Protein AF-A0A7C7VQR9-F1 (afdb_monomer_lite)

Structure (mmCIF, N/CA/C/O backbone):
data_AF-A0A7C7VQR9-F1
#
_entry.id   AF-A0A7C7VQR9-F1
#
loop_
_atom_site.group_PDB
_atom_site.id
_atom_site.type_symbol
_atom_site.label_atom_id
_atom_site.label_alt_id
_atom_site.label_comp_id
_atom_site.label_asym_id
_atom_site.label_entity_id
_atom_site.label_seq_id
_atom_site.pdbx_PDB_ins_code
_atom_site.Cartn_x
_atom_site.Cartn_y
_atom_site.Cartn_z
_atom_site.occupancy
_atom_site.B_iso_or_equiv
_atom_site.auth_seq_id
_atom_site.auth_comp_id
_atom_site.auth_asym_id
_atom_site.auth_atom_id
_atom_site.pdbx_PDB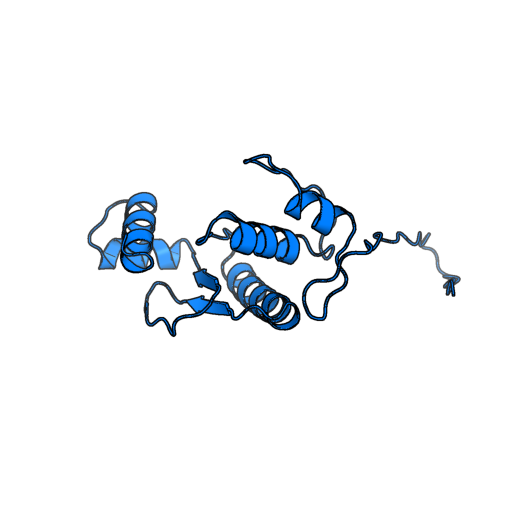_model_num
ATOM 1 N N . MET A 1 1 ? 20.798 0.621 -25.442 1.00 35.03 1 MET A N 1
ATOM 2 C CA . MET A 1 1 ? 21.293 1.919 -25.950 1.00 35.03 1 MET A CA 1
ATOM 3 C C . MET A 1 1 ? 21.611 2.786 -24.734 1.00 35.03 1 MET A C 1
ATOM 5 O O . MET A 1 1 ? 20.696 3.050 -23.969 1.00 35.03 1 MET A O 1
ATOM 9 N N . LYS A 1 2 ? 22.885 3.105 -24.464 1.00 31.22 2 LYS A N 1
ATOM 10 C CA . LYS A 1 2 ? 23.277 3.997 -23.356 1.00 31.22 2 LYS A CA 1
ATOM 11 C C . LYS A 1 2 ? 23.318 5.426 -23.895 1.00 31.22 2 LYS A C 1
ATOM 13 O O . LYS A 1 2 ? 24.168 5.722 -24.729 1.00 31.22 2 LYS A O 1
ATOM 18 N N . PHE A 1 3 ? 22.403 6.282 -23.454 1.00 38.72 3 PHE A N 1
ATOM 19 C CA . PHE A 1 3 ? 22.453 7.711 -23.756 1.00 38.72 3 PHE A CA 1
ATOM 20 C C . PHE A 1 3 ? 23.307 8.395 -22.688 1.00 38.72 3 PHE A C 1
ATOM 22 O O . PHE A 1 3 ? 22.815 8.768 -21.631 1.00 38.72 3 PHE A O 1
ATOM 29 N N . GLY A 1 4 ? 24.610 8.511 -22.945 1.00 38.16 4 GLY A N 1
ATOM 30 C CA . GLY A 1 4 ? 25.504 9.277 -22.082 1.00 38.16 4 GLY A CA 1
ATOM 31 C C . GLY A 1 4 ? 25.250 10.770 -22.263 1.00 38.16 4 GLY A C 1
ATOM 32 O O . GLY A 1 4 ? 25.670 11.349 -23.263 1.00 38.16 4 GLY A O 1
ATOM 33 N N . ILE A 1 5 ? 24.574 11.400 -21.304 1.00 51.94 5 ILE A N 1
ATOM 34 C CA . ILE A 1 5 ? 24.469 12.859 -21.237 1.00 51.94 5 ILE A CA 1
ATOM 35 C C . ILE A 1 5 ? 25.824 13.383 -20.743 1.00 51.94 5 ILE A C 1
ATOM 37 O O . ILE A 1 5 ? 26.159 13.248 -19.568 1.00 51.94 5 ILE A O 1
ATOM 41 N N . LYS A 1 6 ? 26.634 13.967 -21.636 1.00 50.66 6 LYS A N 1
ATOM 42 C CA . LYS A 1 6 ? 27.810 14.748 -21.226 1.00 50.66 6 LYS A CA 1
ATOM 43 C C . LYS A 1 6 ? 27.320 16.060 -20.616 1.00 50.66 6 LYS A C 1
ATOM 45 O O . LYS A 1 6 ? 26.955 16.981 -21.339 1.00 50.66 6 LYS A O 1
ATOM 50 N N . ALA A 1 7 ? 27.301 16.139 -19.290 1.00 56.38 7 ALA A N 1
ATOM 51 C CA . ALA A 1 7 ? 27.029 17.382 -18.583 1.00 56.38 7 ALA A CA 1
ATOM 52 C C . ALA A 1 7 ? 28.269 18.289 -18.639 1.00 56.38 7 ALA A C 1
ATOM 54 O O . ALA A 1 7 ? 29.293 17.987 -18.035 1.00 56.38 7 ALA A O 1
ATOM 55 N N . SER A 1 8 ? 28.191 19.389 -19.387 1.00 56.69 8 SER A N 1
ATOM 56 C CA . SER A 1 8 ? 29.243 20.408 -19.511 1.00 56.69 8 SER A CA 1
ATOM 57 C C . SER A 1 8 ? 29.041 21.561 -18.513 1.00 56.69 8 SER A C 1
ATOM 59 O O . SER A 1 8 ? 28.998 22.725 -18.904 1.00 56.69 8 SER A O 1
ATOM 61 N N . GLY A 1 9 ? 28.858 21.241 -17.228 1.00 65.25 9 GLY A N 1
ATOM 62 C CA . GLY A 1 9 ? 28.678 22.212 -16.138 1.00 65.25 9 GLY A CA 1
ATOM 63 C C . GLY A 1 9 ? 29.507 21.846 -14.897 1.00 65.25 9 GLY A C 1
ATOM 64 O O . GLY A 1 9 ? 30.104 20.773 -14.876 1.00 65.25 9 GLY A O 1
ATOM 65 N N . PRO A 1 10 ? 29.542 22.684 -13.841 1.00 75.50 10 PRO A N 1
ATOM 66 C CA . PRO A 1 10 ? 30.409 22.501 -12.663 1.00 75.50 10 PRO A CA 1
ATOM 67 C C . PRO A 1 10 ? 30.028 21.311 -11.759 1.00 75.50 10 PRO A C 1
ATOM 69 O O . PRO A 1 10 ? 30.583 21.153 -10.674 1.00 75.50 10 PRO A O 1
ATOM 72 N N . PHE A 1 11 ? 29.076 20.475 -12.176 1.00 70.56 11 PHE A N 1
ATOM 73 C CA . PHE A 1 11 ? 28.554 19.365 -11.389 1.00 70.56 11 PHE A CA 1
ATOM 74 C C . PHE A 1 11 ? 28.991 18.026 -11.980 1.00 70.56 11 PHE A C 1
ATOM 76 O O . PHE A 1 11 ? 28.755 17.742 -13.155 1.00 70.56 11 PHE A O 1
ATOM 83 N N . ASN A 1 12 ? 29.554 17.161 -11.135 1.00 75.44 12 ASN A N 1
ATOM 84 C CA . ASN A 1 12 ? 29.788 15.762 -11.477 1.00 75.44 12 ASN A CA 1
ATOM 85 C C . ASN A 1 12 ? 28.456 15.003 -11.445 1.00 75.44 12 ASN A C 1
ATOM 87 O O . ASN A 1 12 ? 27.965 14.639 -10.376 1.00 75.44 12 ASN A O 1
ATOM 91 N N . ILE A 1 13 ? 27.869 14.757 -12.617 1.00 76.69 13 ILE A N 1
ATOM 92 C CA . ILE A 1 13 ? 26.675 13.916 -12.743 1.00 76.69 13 ILE A CA 1
ATOM 93 C C . ILE A 1 13 ? 27.115 12.457 -12.875 1.00 76.69 13 ILE A C 1
ATOM 95 O O . ILE A 1 13 ? 27.720 12.069 -13.874 1.00 76.69 13 ILE A O 1
ATOM 99 N N . ARG A 1 14 ? 26.792 11.635 -11.871 1.00 80.06 14 ARG A N 1
ATOM 100 C CA . ARG A 1 14 ? 26.936 10.177 -11.941 1.00 80.06 14 ARG A CA 1
ATOM 101 C C . ARG A 1 14 ? 25.574 9.553 -12.207 1.00 80.06 14 ARG A C 1
ATOM 103 O O . ARG A 1 14 ? 24.673 9.657 -11.380 1.00 80.06 14 ARG A O 1
ATOM 110 N N . GLU A 1 15 ? 25.442 8.873 -13.338 1.00 80.25 15 GLU A N 1
ATOM 111 C CA . GLU A 1 15 ? 24.263 8.057 -13.614 1.00 80.25 15 GLU A CA 1
ATOM 112 C C . GLU A 1 15 ? 24.255 6.829 -12.690 1.00 80.25 15 GLU A C 1
ATOM 114 O O . GLU A 1 15 ? 25.252 6.111 -12.570 1.00 80.25 15 GLU A O 1
ATOM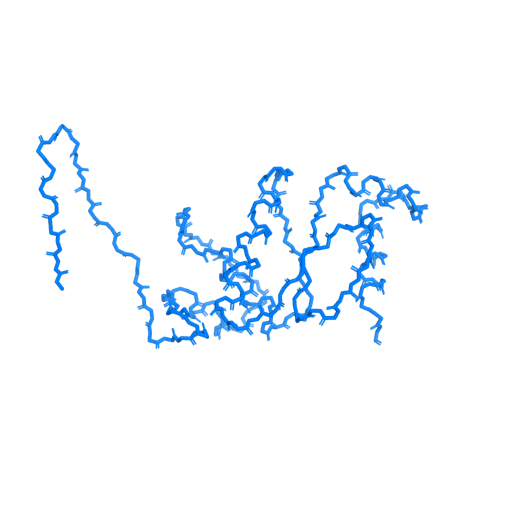 119 N N . VAL A 1 16 ?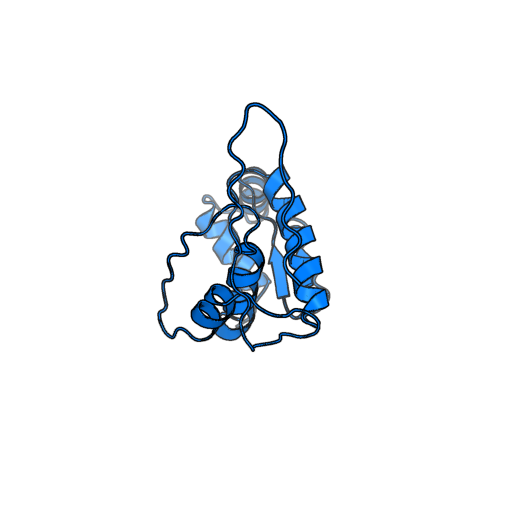 23.122 6.594 -12.029 1.00 79.38 16 VAL A N 1
ATOM 120 C CA . VAL A 1 16 ? 22.867 5.387 -11.239 1.00 79.38 16 VAL A CA 1
ATOM 121 C C . VAL A 1 16 ? 21.598 4.746 -11.779 1.00 79.38 16 VAL A C 1
ATOM 123 O O . VAL A 1 16 ? 20.534 5.360 -11.776 1.00 79.38 16 VAL A O 1
ATOM 126 N N . THR A 1 17 ? 21.709 3.507 -12.252 1.00 81.44 17 THR A N 1
ATOM 127 C CA . THR A 1 17 ? 20.574 2.743 -12.779 1.00 81.44 17 THR A CA 1
ATOM 128 C C . THR A 1 17 ? 20.032 1.810 -11.701 1.00 81.44 17 THR A C 1
ATOM 130 O O . THR A 1 17 ? 20.791 1.046 -11.106 1.00 81.44 17 THR A O 1
ATOM 133 N N . ILE A 1 18 ? 18.717 1.828 -11.475 1.00 84.25 18 ILE A N 1
ATOM 134 C CA . ILE A 1 18 ? 18.047 0.836 -10.624 1.00 84.25 18 ILE A CA 1
ATOM 135 C C . ILE A 1 18 ? 17.684 -0.372 -11.506 1.00 84.25 18 ILE A C 1
ATOM 137 O O . ILE A 1 18 ? 17.007 -0.188 -12.520 1.00 84.25 18 ILE A O 1
ATOM 141 N N . PRO A 1 19 ? 18.144 -1.595 -11.184 1.00 91.12 19 PRO A N 1
ATOM 142 C CA . PRO A 1 19 ? 17.978 -2.743 -12.068 1.00 91.12 19 PRO A CA 1
ATOM 143 C C . PRO A 1 19 ? 16.526 -3.234 -12.111 1.00 91.12 19 PRO A C 1
ATOM 145 O O . PRO A 1 19 ? 15.891 -3.435 -11.073 1.00 91.12 19 PRO A O 1
ATOM 148 N N . TYR A 1 20 ? 16.029 -3.499 -13.319 1.00 93.12 20 TYR A N 1
ATOM 149 C CA . TYR A 1 20 ? 14.786 -4.240 -13.536 1.00 93.12 20 TYR A CA 1
ATOM 150 C C . TYR A 1 20 ? 15.012 -5.751 -13.409 1.00 93.12 20 TYR A C 1
ATOM 152 O O . TYR A 1 20 ? 16.085 -6.259 -13.733 1.00 93.12 20 TYR A O 1
ATOM 160 N N . SER A 1 21 ? 13.981 -6.465 -12.969 1.00 94.62 21 SER A N 1
ATOM 161 C CA . SER A 1 21 ? 13.915 -7.929 -12.973 1.00 94.62 21 SER A CA 1
ATOM 162 C C . SER A 1 21 ? 13.411 -8.465 -14.319 1.00 94.62 21 SER A C 1
ATOM 164 O O . SER A 1 21 ? 13.162 -7.712 -15.260 1.00 94.62 21 SER A O 1
ATOM 166 N N . ASP A 1 22 ? 13.253 -9.774 -14.430 1.00 94.19 22 ASP A N 1
ATOM 167 C CA . ASP A 1 22 ? 12.526 -10.476 -15.493 1.00 94.19 22 ASP A CA 1
ATOM 168 C C . ASP A 1 22 ? 11.012 -10.604 -15.217 1.00 94.19 22 ASP A C 1
ATOM 170 O O . ASP A 1 22 ? 10.257 -10.991 -16.107 1.00 94.19 22 ASP A O 1
ATOM 174 N N . LYS A 1 23 ? 10.553 -10.246 -14.011 1.00 94.56 23 LYS A N 1
ATOM 175 C CA . LYS A 1 23 ? 9.172 -10.430 -13.556 1.00 94.56 23 LYS A CA 1
ATOM 176 C C . LYS A 1 23 ? 8.273 -9.267 -13.974 1.00 94.56 23 LYS A C 1
ATOM 178 O O . L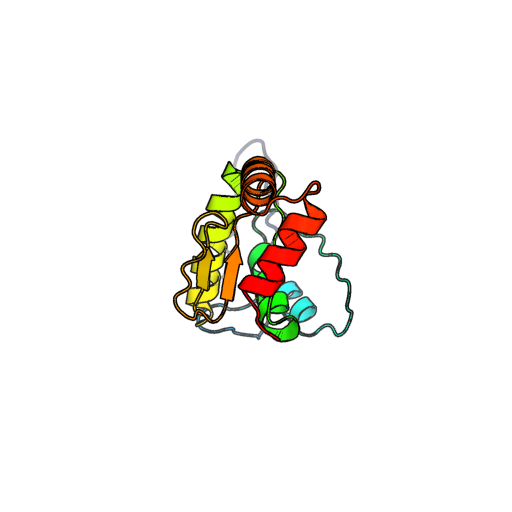YS A 1 23 ? 8.632 -8.092 -13.846 1.00 94.56 23 LYS A O 1
ATOM 183 N N . TRP A 1 24 ? 7.073 -9.617 -14.423 1.00 94.38 24 TRP A N 1
ATOM 184 C CA . TRP A 1 24 ? 6.008 -8.685 -14.780 1.00 94.38 24 TRP A CA 1
ATOM 185 C C . TRP A 1 24 ? 4.815 -8.857 -13.847 1.00 94.38 24 TRP A C 1
ATOM 187 O O . TRP A 1 24 ? 4.504 -9.969 -13.420 1.00 94.38 24 TRP A O 1
ATOM 197 N N . ARG A 1 25 ? 4.140 -7.750 -13.546 1.00 89.69 25 ARG A N 1
ATOM 198 C CA . ARG A 1 25 ? 2.856 -7.727 -12.845 1.00 89.69 25 ARG A CA 1
ATOM 199 C C . ARG A 1 25 ? 1.918 -6.809 -13.619 1.00 89.69 25 ARG A C 1
ATOM 201 O O . ARG A 1 25 ? 2.145 -5.601 -13.675 1.00 89.69 25 ARG A O 1
ATOM 208 N N . GLY A 1 26 ? 0.911 -7.391 -14.268 1.00 89.25 26 GLY A N 1
ATOM 209 C CA . GLY A 1 26 ? 0.095 -6.672 -15.246 1.00 89.25 26 GLY A CA 1
ATOM 210 C C . GLY A 1 26 ? 0.975 -5.985 -16.296 1.00 89.25 26 GLY A C 1
ATOM 211 O O . GLY A 1 26 ? 1.827 -6.619 -16.915 1.00 89.25 26 GLY A O 1
ATOM 212 N N . GLY A 1 27 ? 0.807 -4.672 -16.454 1.00 89.94 27 GLY A N 1
ATOM 213 C CA . GLY A 1 27 ? 1.582 -3.843 -17.379 1.00 89.94 27 GLY A CA 1
ATOM 214 C C . GLY A 1 27 ? 2.916 -3.311 -16.840 1.00 89.94 27 GLY A C 1
ATOM 215 O O . GLY A 1 27 ? 3.567 -2.533 -17.537 1.00 89.94 27 GLY A O 1
ATOM 216 N N . ILE A 1 28 ? 3.337 -3.670 -15.620 1.00 91.44 28 ILE A N 1
ATOM 217 C CA . ILE A 1 28 ? 4.576 -3.164 -15.007 1.00 91.44 28 ILE A CA 1
ATOM 218 C C . ILE A 1 28 ? 5.652 -4.250 -14.974 1.00 91.44 28 ILE A C 1
ATOM 220 O O . ILE A 1 28 ? 5.451 -5.338 -14.433 1.00 91.44 28 ILE A O 1
ATOM 224 N N . ARG A 1 29 ? 6.846 -3.913 -15.474 1.00 94.50 29 ARG A N 1
ATOM 225 C CA . ARG A 1 29 ? 8.066 -4.687 -15.229 1.00 94.50 29 ARG A CA 1
ATOM 226 C C . ARG A 1 29 ? 8.641 -4.317 -13.866 1.00 94.50 29 ARG A C 1
ATOM 228 O O . ARG A 1 29 ? 8.973 -3.155 -13.634 1.00 94.50 29 ARG A O 1
ATOM 235 N N . LEU A 1 30 ? 8.779 -5.295 -12.978 1.00 94.25 30 LEU A N 1
ATOM 236 C CA . LEU A 1 30 ? 9.216 -5.050 -11.606 1.00 94.25 30 LEU A CA 1
ATOM 237 C C . LEU A 1 30 ? 10.715 -4.762 -11.532 1.00 94.25 30 LEU A C 1
ATOM 239 O O . LEU A 1 30 ? 11.515 -5.337 -12.277 1.00 94.25 30 LEU A O 1
ATOM 243 N N . LEU A 1 31 ? 11.109 -3.921 -10.579 1.00 95.19 31 LEU A N 1
ATOM 244 C CA . LEU A 1 31 ? 12.504 -3.753 -10.180 1.00 95.19 31 LEU A CA 1
ATOM 245 C C . LEU A 1 31 ? 13.007 -5.012 -9.472 1.00 95.19 31 LEU A C 1
ATOM 247 O O . LEU A 1 31 ? 12.227 -5.757 -8.880 1.00 95.19 31 LEU A O 1
ATOM 251 N N . LYS A 1 32 ? 14.321 -5.249 -9.513 1.00 94.44 32 LYS A N 1
ATOM 252 C CA . LYS A 1 32 ? 14.929 -6.451 -8.927 1.00 94.44 32 LYS A CA 1
ATOM 253 C C . LYS A 1 32 ? 14.553 -6.623 -7.451 1.00 94.44 32 LYS A C 1
ATOM 255 O O . LYS A 1 32 ? 14.039 -7.668 -7.079 1.00 94.44 32 LYS A O 1
ATOM 260 N N . TYR A 1 33 ? 14.680 -5.559 -6.661 1.00 93.69 33 TYR A N 1
ATOM 261 C CA . TYR A 1 33 ? 14.334 -5.599 -5.240 1.00 93.69 33 TYR A CA 1
ATOM 262 C C . TYR A 1 33 ? 12.820 -5.786 -5.000 1.00 93.69 33 TYR A C 1
ATOM 264 O O . TYR A 1 33 ? 12.426 -6.375 -4.005 1.00 93.69 33 TYR A O 1
ATOM 272 N N . GLN A 1 34 ? 11.950 -5.311 -5.903 1.00 94.69 34 GLN A N 1
ATOM 273 C CA . GLN A 1 34 ? 10.502 -5.528 -5.778 1.00 94.69 34 GLN A CA 1
ATOM 274 C C . GLN A 1 34 ? 10.162 -7.008 -5.960 1.00 94.69 34 GLN A C 1
ATOM 276 O O . GLN A 1 34 ? 9.355 -7.537 -5.204 1.00 94.69 34 GLN A O 1
ATOM 281 N N . LYS A 1 35 ? 10.799 -7.679 -6.932 1.00 94.62 35 LYS A N 1
ATOM 282 C CA . LYS A 1 35 ? 10.688 -9.133 -7.110 1.00 94.62 35 LYS A CA 1
ATOM 283 C C . LYS A 1 35 ? 11.135 -9.872 -5.847 1.00 94.62 35 LYS A C 1
ATOM 285 O O . LYS A 1 35 ? 10.377 -10.701 -5.360 1.00 94.62 35 LYS A O 1
ATOM 290 N N . GLU A 1 36 ? 12.314 -9.529 -5.325 1.00 93.44 36 GLU A N 1
ATOM 291 C CA . GLU A 1 36 ? 12.894 -10.154 -4.127 1.00 93.44 36 GLU A CA 1
ATOM 292 C C . GLU A 1 36 ? 11.953 -10.038 -2.919 1.00 93.44 36 GLU A C 1
ATOM 294 O O . GLU A 1 36 ? 11.608 -11.045 -2.318 1.00 93.44 36 GLU A O 1
ATOM 299 N N . ILE A 1 37 ? 11.439 -8.839 -2.625 1.00 92.38 37 ILE A N 1
ATOM 300 C CA . ILE A 1 37 ? 10.525 -8.625 -1.490 1.00 92.38 37 ILE A CA 1
ATOM 301 C C . ILE A 1 37 ? 9.230 -9.436 -1.645 1.00 92.38 37 ILE A C 1
ATOM 303 O O . ILE A 1 37 ? 8.743 -9.976 -0.660 1.00 92.38 37 ILE A O 1
ATOM 307 N N . ILE A 1 38 ? 8.660 -9.530 -2.851 1.00 91.19 38 ILE A N 1
ATOM 308 C CA . ILE A 1 38 ? 7.414 -10.285 -3.088 1.00 91.19 38 ILE A CA 1
ATOM 309 C C . ILE A 1 38 ? 7.630 -11.799 -2.943 1.00 91.19 38 ILE A C 1
ATOM 311 O O . ILE A 1 38 ? 6.697 -12.508 -2.571 1.00 91.19 38 ILE A O 1
ATOM 315 N N . GLU A 1 39 ? 8.836 -12.294 -3.220 1.00 91.38 39 GLU A N 1
ATOM 316 C CA . GLU A 1 39 ? 9.200 -13.716 -3.123 1.00 91.38 39 GLU A CA 1
ATOM 317 C C . GLU A 1 39 ? 9.719 -14.115 -1.730 1.00 91.38 39 GLU A C 1
ATOM 319 O O . GLU A 1 39 ? 9.816 -15.300 -1.443 1.00 91.38 39 GLU A O 1
ATOM 324 N N . GLU A 1 40 ? 10.011 -13.147 -0.861 1.00 91.19 40 GLU A N 1
ATOM 325 C CA . GLU A 1 40 ? 10.584 -13.380 0.469 1.00 91.19 40 GLU A CA 1
ATOM 326 C C . GLU A 1 40 ? 9.590 -14.013 1.458 1.00 91.19 40 GLU A C 1
ATOM 328 O O . GLU A 1 40 ? 8.472 -13.541 1.565 1.00 91.19 40 GLU A O 1
ATOM 333 N N . GLU A 1 41 ? 9.950 -15.002 2.266 1.00 87.25 41 GLU A N 1
ATOM 334 C CA . GLU A 1 41 ? 8.986 -15.636 3.191 1.00 87.25 41 GLU A CA 1
ATOM 335 C C . GLU A 1 41 ? 8.913 -14.946 4.562 1.00 87.25 41 GLU A C 1
ATOM 337 O O . GLU A 1 41 ? 7.963 -15.141 5.328 1.00 87.25 41 GLU A O 1
ATOM 342 N N . GLU A 1 42 ? 9.889 -14.087 4.859 1.00 88.25 42 GLU A N 1
ATOM 343 C CA . GLU A 1 42 ? 9.980 -13.385 6.133 1.00 88.25 42 GLU A CA 1
ATOM 344 C C . GLU A 1 42 ? 8.785 -12.459 6.403 1.00 88.25 42 GLU A C 1
ATOM 346 O O . GLU A 1 42 ? 8.276 -11.736 5.538 1.00 88.25 42 GLU A O 1
ATOM 351 N N . LYS A 1 43 ? 8.352 -12.445 7.669 1.00 82.56 43 LYS A N 1
ATOM 352 C CA . LYS A 1 43 ? 7.200 -11.646 8.130 1.00 82.56 43 LYS A CA 1
ATOM 353 C C . LYS A 1 43 ? 7.523 -10.161 8.280 1.00 82.56 43 LYS A C 1
ATOM 355 O O . LYS A 1 43 ? 6.610 -9.337 8.277 1.00 82.56 43 LYS A O 1
ATOM 360 N N . LEU A 1 44 ? 8.799 -9.825 8.463 1.00 86.00 44 LEU A N 1
ATOM 361 C CA . LEU A 1 44 ? 9.267 -8.461 8.676 1.00 86.00 44 LEU A CA 1
ATOM 362 C C . LEU A 1 44 ? 10.381 -8.141 7.686 1.00 86.00 44 LEU A C 1
ATOM 364 O O . LEU A 1 44 ? 11.458 -8.724 7.744 1.00 86.00 44 LEU A O 1
ATOM 368 N N . LEU A 1 45 ? 10.124 -7.167 6.816 1.00 88.31 45 LEU A N 1
ATOM 369 C CA . LEU A 1 45 ? 11.056 -6.748 5.776 1.00 88.31 45 LEU A CA 1
ATOM 370 C C . LEU A 1 45 ? 11.474 -5.299 5.996 1.00 88.31 45 LEU A C 1
ATOM 372 O O . LEU A 1 45 ? 10.631 -4.412 6.141 1.00 88.31 45 LEU A O 1
ATOM 376 N N . LEU A 1 46 ? 12.783 -5.049 5.969 1.00 90.06 46 LEU A N 1
ATOM 377 C CA . LEU A 1 46 ? 13.345 -3.703 5.972 1.00 90.06 46 LEU A CA 1
ATOM 378 C C . LEU A 1 46 ? 13.853 -3.359 4.572 1.00 90.06 46 LEU A C 1
ATOM 380 O O . LEU A 1 46 ? 14.814 -3.946 4.085 1.00 90.06 46 LEU A O 1
ATOM 384 N N . VAL A 1 47 ? 13.235 -2.361 3.942 1.00 88.38 47 VAL A N 1
ATOM 385 C CA . VAL A 1 47 ? 13.597 -1.928 2.587 1.00 88.38 47 VAL A CA 1
ATOM 386 C C . VAL A 1 47 ? 14.326 -0.594 2.642 1.00 88.38 47 VAL A C 1
ATOM 388 O O . VAL A 1 47 ? 13.712 0.460 2.820 1.00 88.38 47 VAL A O 1
ATOM 391 N N . ASN A 1 48 ? 15.640 -0.627 2.429 1.00 89.81 48 ASN A N 1
ATOM 392 C CA . ASN A 1 48 ? 16.446 0.576 2.261 1.00 89.81 48 ASN A CA 1
ATOM 393 C C . ASN A 1 48 ? 16.654 0.874 0.770 1.00 89.81 48 ASN A C 1
ATOM 395 O O . ASN A 1 48 ? 17.466 0.235 0.105 1.00 89.81 48 ASN A O 1
ATOM 399 N N . ALA A 1 49 ? 15.911 1.844 0.238 1.00 86.81 49 ALA A N 1
ATOM 400 C CA . ALA A 1 49 ? 16.054 2.283 -1.148 1.00 86.81 49 ALA A CA 1
ATOM 401 C C . ALA A 1 49 ? 15.808 3.798 -1.291 1.00 86.81 49 ALA A C 1
ATOM 403 O O . ALA A 1 49 ? 15.036 4.364 -0.505 1.00 86.81 49 ALA A O 1
ATOM 404 N N . PRO A 1 50 ? 16.375 4.470 -2.315 1.00 83.44 50 PRO A N 1
ATOM 405 C CA . PRO A 1 50 ? 16.175 5.903 -2.556 1.00 83.44 50 PRO A CA 1
ATOM 406 C C . PRO A 1 50 ? 14.698 6.297 -2.704 1.00 83.44 50 PRO A C 1
ATOM 408 O O . PRO A 1 50 ? 13.838 5.465 -3.016 1.00 83.44 50 PRO A O 1
ATOM 411 N N . THR A 1 51 ? 14.359 7.567 -2.490 1.00 84.44 51 THR A N 1
ATOM 412 C CA . THR A 1 51 ? 13.035 8.099 -2.860 1.00 84.44 51 THR A CA 1
ATOM 413 C C . THR A 1 51 ? 12.783 7.913 -4.363 1.00 84.44 51 THR A C 1
ATOM 415 O O . THR A 1 51 ? 13.717 7.819 -5.153 1.00 84.44 51 THR A O 1
ATOM 418 N N . GLY A 1 52 ? 11.520 7.740 -4.763 1.00 82.81 52 GLY A N 1
ATOM 419 C CA . GLY A 1 52 ? 11.161 7.493 -6.169 1.00 82.81 52 GLY A CA 1
ATOM 420 C C . GLY A 1 52 ? 11.530 6.108 -6.724 1.00 82.81 52 GLY A C 1
ATOM 421 O O . GLY A 1 52 ? 11.159 5.792 -7.846 1.00 82.81 52 GLY A O 1
ATOM 422 N N . SER A 1 53 ? 12.184 5.240 -5.945 1.00 87.12 53 SER A N 1
ATOM 423 C CA . SER A 1 53 ? 12.558 3.887 -6.393 1.00 87.12 53 SER A CA 1
ATOM 424 C C . SER A 1 53 ? 11.399 2.889 -6.474 1.00 87.12 53 SER A C 1
ATOM 426 O O . SER A 1 53 ? 11.641 1.742 -6.820 1.00 87.12 53 SER A O 1
ATOM 428 N N . GLY A 1 54 ? 10.161 3.269 -6.140 1.00 88.69 54 GLY A N 1
ATOM 429 C CA . GLY A 1 54 ? 8.998 2.370 -6.196 1.00 88.69 54 GLY A CA 1
ATOM 430 C C . GLY A 1 54 ? 8.724 1.549 -4.927 1.00 88.69 54 GLY A C 1
ATOM 431 O O . GLY A 1 54 ? 8.022 0.541 -5.007 1.00 88.69 54 GLY A O 1
ATOM 432 N N . LYS A 1 55 ? 9.248 1.966 -3.761 1.00 91.12 55 LYS A N 1
ATOM 433 C CA . LYS A 1 55 ? 9.016 1.276 -2.473 1.00 91.12 55 LYS A CA 1
ATOM 434 C C . LYS A 1 55 ? 7.530 1.115 -2.144 1.00 91.12 55 LYS A C 1
ATOM 436 O O . LYS A 1 55 ? 7.129 0.066 -1.663 1.00 91.12 55 LYS A O 1
ATOM 441 N N . THR A 1 56 ? 6.728 2.138 -2.445 1.00 88.44 56 THR A N 1
ATOM 442 C CA . THR A 1 56 ? 5.274 2.143 -2.230 1.00 88.44 56 THR A CA 1
ATOM 443 C C . THR A 1 56 ? 4.575 1.023 -3.005 1.00 88.44 56 THR A C 1
ATOM 445 O O . THR A 1 56 ? 3.720 0.338 -2.458 1.00 88.44 56 THR A O 1
ATOM 448 N N . LEU A 1 57 ? 4.961 0.796 -4.266 1.00 90.06 57 LEU A N 1
ATOM 449 C CA . LEU A 1 57 ? 4.428 -0.316 -5.053 1.00 90.06 57 LEU A CA 1
ATOM 450 C C . LEU A 1 57 ? 4.890 -1.663 -4.483 1.00 90.06 57 LEU A C 1
ATOM 452 O O . LEU A 1 57 ? 4.103 -2.598 -4.420 1.00 90.06 57 LEU A O 1
ATOM 456 N N . ALA A 1 58 ? 6.146 -1.754 -4.034 1.00 91.12 58 ALA A N 1
ATOM 457 C CA . ALA A 1 58 ? 6.674 -2.977 -3.435 1.00 91.12 58 ALA A CA 1
ATOM 458 C C . ALA A 1 58 ? 5.849 -3.400 -2.208 1.00 91.12 58 ALA A C 1
ATOM 460 O O . ALA A 1 58 ? 5.402 -4.540 -2.132 1.00 91.12 58 ALA A O 1
ATOM 461 N N . SER A 1 59 ? 5.591 -2.469 -1.283 1.00 88.31 59 SER A N 1
ATOM 462 C CA . SER A 1 59 ? 4.792 -2.747 -0.088 1.00 88.31 59 SER A CA 1
ATOM 463 C C . SER A 1 59 ? 3.329 -3.056 -0.417 1.00 88.31 59 SER A C 1
ATOM 465 O O . SER A 1 59 ? 2.751 -3.935 0.213 1.00 88.31 59 SER A O 1
ATOM 467 N N . ALA A 1 60 ? 2.744 -2.396 -1.422 1.00 87.50 60 ALA A N 1
ATOM 468 C CA . ALA A 1 60 ? 1.383 -2.681 -1.879 1.00 87.50 60 ALA A CA 1
ATOM 469 C C . ALA A 1 60 ? 1.230 -4.091 -2.472 1.00 87.50 60 ALA A C 1
ATOM 471 O O . ALA A 1 60 ? 0.240 -4.766 -2.200 1.00 87.50 60 ALA A O 1
ATOM 472 N N . LEU A 1 61 ? 2.218 -4.558 -3.239 1.00 89.25 61 LEU A N 1
ATOM 473 C CA . LEU A 1 61 ? 2.202 -5.907 -3.808 1.00 89.25 61 LEU A CA 1
ATOM 474 C C . LEU A 1 61 ? 2.351 -6.984 -2.728 1.00 89.25 61 LEU A C 1
ATOM 476 O O . LEU A 1 61 ? 1.615 -7.962 -2.756 1.00 89.25 61 LEU A O 1
ATOM 480 N N . VAL A 1 62 ? 3.229 -6.776 -1.741 1.00 88.31 62 VAL A N 1
ATOM 481 C CA . VAL A 1 62 ? 3.357 -7.684 -0.584 1.00 88.31 62 VAL A CA 1
ATOM 482 C C . VAL A 1 62 ? 2.057 -7.752 0.212 1.00 88.31 62 VAL A C 1
ATOM 484 O O . VAL A 1 62 ? 1.589 -8.838 0.543 1.00 88.31 62 VAL A O 1
ATOM 487 N N . ALA A 1 63 ? 1.470 -6.589 0.501 1.00 83.69 63 ALA A N 1
ATOM 488 C CA . ALA A 1 63 ? 0.197 -6.466 1.198 1.00 83.69 63 ALA A CA 1
ATOM 489 C C . ALA A 1 63 ? -0.918 -7.259 0.501 1.00 83.69 63 ALA A C 1
ATOM 491 O O . ALA A 1 63 ? -1.612 -8.048 1.146 1.00 83.69 63 ALA A O 1
ATOM 492 N N . TYR A 1 64 ? -1.050 -7.072 -0.814 1.00 85.00 64 TYR A N 1
ATOM 493 C CA . TYR A 1 64 ? -2.039 -7.764 -1.635 1.00 85.00 64 TYR A CA 1
ATOM 494 C C . TYR A 1 64 ? -1.792 -9.277 -1.686 1.00 85.00 64 TYR A C 1
ATOM 496 O O . TYR A 1 64 ? -2.713 -10.048 -1.439 1.00 85.00 64 TYR A O 1
ATOM 504 N N . ASP A 1 65 ? -0.553 -9.709 -1.943 1.00 84.88 65 ASP A N 1
ATOM 505 C CA . ASP A 1 65 ? -0.235 -11.129 -2.132 1.00 84.88 65 ASP A CA 1
ATOM 506 C C . ASP A 1 65 ? -0.314 -11.943 -0.821 1.00 84.88 65 ASP A C 1
ATOM 508 O O . ASP A 1 65 ? -0.468 -13.162 -0.878 1.00 84.88 65 ASP A O 1
ATOM 512 N N . ARG A 1 66 ? -0.192 -11.308 0.359 1.00 81.06 66 ARG A N 1
ATOM 513 C CA . ARG A 1 66 ? -0.012 -12.035 1.636 1.00 81.06 66 ARG A CA 1
ATOM 514 C C . ARG A 1 66 ? -1.001 -11.719 2.737 1.00 81.06 66 ARG A C 1
ATOM 516 O O . ARG A 1 66 ? -1.266 -12.577 3.574 1.00 81.06 66 ARG A O 1
ATOM 523 N N . CYS A 1 67 ? -1.452 -10.475 2.832 1.00 68.06 67 CYS A N 1
ATOM 524 C CA . CYS A 1 67 ? -2.038 -9.986 4.077 1.00 68.06 67 CYS A CA 1
ATOM 525 C C . CYS A 1 67 ? -3.559 -9.863 4.013 1.00 68.06 67 CYS A C 1
ATOM 527 O O . CYS A 1 67 ? -4.185 -9.756 5.067 1.00 68.06 67 CYS A O 1
ATOM 529 N N . GLY A 1 68 ? -4.152 -9.883 2.813 1.00 65.75 68 GLY A N 1
ATOM 530 C CA . GLY A 1 68 ? -5.574 -9.616 2.575 1.00 65.75 68 GLY A CA 1
ATOM 531 C C . GLY A 1 68 ? -5.926 -8.154 2.859 1.00 65.75 68 GLY A C 1
ATOM 532 O O . GLY A 1 68 ? -6.358 -7.429 1.971 1.00 65.75 68 GLY A O 1
ATOM 533 N N . VAL A 1 69 ? -5.652 -7.688 4.081 1.00 66.19 69 VAL A N 1
ATOM 534 C CA . VAL A 1 69 ? -5.735 -6.285 4.485 1.00 66.19 69 VAL A CA 1
ATOM 535 C C . VAL A 1 69 ? -4.425 -5.769 5.031 1.00 66.19 69 VAL A C 1
ATOM 537 O O . VAL A 1 69 ? -3.684 -6.444 5.741 1.00 66.19 69 VAL A O 1
ATOM 540 N N . SER A 1 70 ? -4.131 -4.522 4.684 1.00 70.19 70 SER A N 1
ATOM 541 C CA . SER A 1 70 ? -2.914 -3.833 5.081 1.00 70.19 70 SER A CA 1
ATOM 542 C C . SER A 1 70 ? -3.192 -2.371 5.380 1.00 70.19 70 SER A C 1
ATOM 544 O O . SER A 1 70 ? -4.051 -1.745 4.764 1.00 70.19 70 SER A O 1
ATOM 546 N N . ALA A 1 71 ? -2.446 -1.831 6.339 1.00 70.31 71 ALA A N 1
ATOM 547 C CA . ALA A 1 71 ? -2.489 -0.425 6.702 1.00 70.31 71 ALA A CA 1
ATOM 548 C C . ALA A 1 71 ? -1.180 0.247 6.284 1.00 70.31 71 ALA A C 1
ATOM 550 O O . ALA A 1 71 ? -0.094 -0.230 6.616 1.00 70.31 71 ALA A O 1
ATOM 551 N N . PHE A 1 72 ? -1.286 1.376 5.584 1.00 73.50 72 PHE A N 1
ATOM 552 C CA . PHE A 1 72 ? -0.141 2.197 5.198 1.00 73.50 72 PHE A CA 1
ATOM 553 C C . PHE A 1 72 ? -0.134 3.464 6.044 1.00 73.50 72 PHE A C 1
ATOM 555 O O . PHE A 1 72 ? -1.070 4.259 5.991 1.00 73.50 72 PHE A O 1
ATOM 562 N N . ILE A 1 73 ? 0.923 3.647 6.833 1.00 69.38 73 ILE A N 1
ATOM 563 C CA . ILE A 1 73 ? 1.052 4.780 7.750 1.00 69.38 73 ILE A CA 1
ATOM 564 C C . ILE A 1 73 ? 2.037 5.781 7.152 1.00 69.38 73 ILE A C 1
ATOM 566 O O . ILE A 1 73 ? 3.193 5.449 6.888 1.00 69.38 73 ILE A O 1
ATOM 570 N N . TYR A 1 74 ? 1.574 7.014 6.957 1.00 71.12 74 TYR A N 1
ATOM 571 C CA . TYR A 1 74 ? 2.385 8.125 6.468 1.00 71.12 74 TYR A CA 1
ATOM 572 C C . TYR A 1 74 ? 2.500 9.211 7.541 1.00 71.12 74 TYR A C 1
ATOM 574 O O . TYR A 1 74 ? 1.537 9.457 8.264 1.00 71.12 74 TYR A O 1
ATOM 582 N N . PRO A 1 75 ? 3.651 9.900 7.637 1.00 59.53 75 PRO A N 1
ATOM 583 C CA . PRO A 1 75 ? 3.880 10.893 8.683 1.00 59.53 75 PRO A CA 1
ATOM 584 C C . PRO A 1 75 ? 3.055 12.181 8.520 1.00 59.53 75 PRO A C 1
ATOM 586 O O . PRO A 1 75 ? 2.891 12.907 9.495 1.00 59.53 75 PRO A O 1
ATOM 589 N N . THR A 1 76 ? 2.542 12.500 7.322 1.00 69.06 76 THR A N 1
ATOM 590 C CA . THR A 1 76 ? 1.752 13.723 7.082 1.00 69.06 76 THR A CA 1
ATOM 591 C C . THR A 1 76 ? 0.516 13.472 6.212 1.00 69.06 76 THR A C 1
ATOM 593 O O . THR A 1 76 ? 0.532 12.653 5.292 1.00 69.06 76 THR A O 1
ATOM 596 N N . ASN A 1 77 ?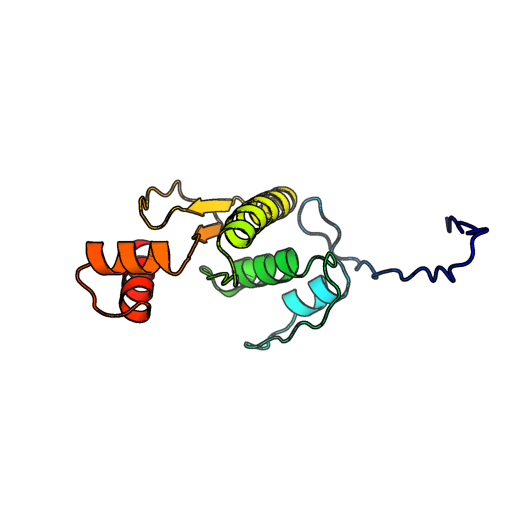 -0.561 14.221 6.482 1.00 66.81 77 ASN A N 1
ATOM 597 C CA . ASN A 1 77 ? -1.875 14.037 5.845 1.00 66.81 77 ASN A CA 1
ATOM 598 C C . ASN A 1 77 ? -1.876 14.333 4.342 1.00 66.81 77 ASN A C 1
ATOM 600 O O . ASN A 1 77 ? -2.523 13.618 3.579 1.00 66.81 77 ASN A O 1
ATOM 604 N N . SER A 1 78 ? -1.168 15.388 3.923 1.00 67.75 78 SER A N 1
ATOM 605 C CA . SER A 1 78 ? -1.057 15.764 2.509 1.00 67.75 78 SER A CA 1
ATOM 606 C C . SER A 1 78 ? -0.337 14.679 1.713 1.00 67.75 78 SER A C 1
ATOM 608 O O . SER A 1 78 ? -0.820 14.256 0.667 1.00 67.75 78 SER A O 1
ATOM 610 N N . LEU A 1 79 ? 0.757 14.147 2.267 1.00 73.31 79 LEU A N 1
ATOM 611 C CA . LEU A 1 79 ? 1.493 13.049 1.654 1.00 73.31 79 LEU A CA 1
ATOM 612 C C . LEU A 1 79 ? 0.658 11.763 1.618 1.00 73.31 79 LEU A C 1
ATOM 614 O O . LEU A 1 79 ? 0.712 11.047 0.626 1.00 73.31 79 LEU A O 1
ATOM 618 N N . ALA A 1 80 ? -0.140 11.477 2.650 1.00 74.25 80 ALA A N 1
ATOM 619 C CA . ALA A 1 80 ? -0.962 10.267 2.704 1.00 74.25 80 ALA A CA 1
ATOM 620 C C . ALA A 1 80 ? -1.958 10.172 1.533 1.00 74.25 80 ALA A C 1
ATOM 622 O O . ALA A 1 80 ? -2.067 9.116 0.909 1.00 74.25 80 ALA A O 1
ATOM 623 N N . LEU A 1 81 ? -2.652 11.268 1.199 1.00 77.88 81 LEU A N 1
ATOM 624 C CA . LEU A 1 81 ? -3.631 11.272 0.106 1.00 77.88 81 LEU A CA 1
ATOM 625 C C . LEU A 1 81 ? -2.963 11.092 -1.261 1.00 77.88 81 LEU A C 1
ATOM 627 O O . LEU A 1 81 ? -3.428 10.301 -2.083 1.00 77.88 81 LEU A O 1
ATOM 631 N N . ASP A 1 82 ? -1.873 11.816 -1.507 1.00 82.75 82 ASP A N 1
ATOM 632 C CA . ASP A 1 82 ? -1.151 11.731 -2.776 1.00 82.75 82 ASP A CA 1
ATOM 633 C C . ASP A 1 82 ? -0.517 10.349 -2.964 1.00 82.75 82 ASP A C 1
ATOM 635 O O . ASP A 1 82 ? -0.540 9.794 -4.064 1.00 82.75 82 ASP A O 1
ATOM 639 N N . GLN A 1 83 ? -0.024 9.744 -1.880 1.00 83.00 83 GLN A N 1
ATOM 640 C CA . GLN A 1 83 ? 0.503 8.383 -1.905 1.00 83.00 83 GLN A CA 1
ATOM 641 C C . GLN A 1 83 ? -0.599 7.349 -2.129 1.00 83.00 83 GLN A C 1
ATOM 643 O O . GLN A 1 83 ? -0.401 6.450 -2.941 1.00 83.00 83 GLN A O 1
ATOM 648 N N . ALA A 1 84 ? -1.770 7.496 -1.501 1.00 83.75 84 ALA A N 1
ATOM 649 C CA . ALA A 1 84 ? -2.908 6.609 -1.742 1.00 83.75 84 ALA A CA 1
ATOM 650 C C . ALA A 1 84 ? -3.367 6.667 -3.211 1.00 83.75 84 ALA A C 1
ATOM 652 O O . ALA A 1 84 ? -3.554 5.630 -3.845 1.00 83.75 84 ALA A O 1
ATOM 653 N N . LYS A 1 85 ? -3.456 7.870 -3.797 1.00 87.38 85 LYS A N 1
ATOM 654 C CA . LYS A 1 85 ? -3.771 8.060 -5.227 1.00 87.38 85 LYS A CA 1
ATOM 655 C C . LYS A 1 85 ? -2.707 7.464 -6.144 1.00 87.38 85 LYS A C 1
ATOM 657 O O . LYS A 1 85 ? -3.045 6.796 -7.121 1.00 87.38 85 LYS A O 1
ATOM 662 N N . SER A 1 86 ? -1.428 7.692 -5.840 1.00 87.69 86 SER A N 1
ATOM 663 C CA . SER A 1 86 ? -0.322 7.112 -6.607 1.00 87.69 86 SER A CA 1
ATOM 664 C C . SER A 1 86 ? -0.349 5.588 -6.541 1.00 87.69 86 SER A C 1
ATOM 666 O O . SER A 1 86 ? -0.215 4.928 -7.566 1.00 87.69 86 SER A O 1
ATOM 668 N N . MET A 1 87 ? -0.580 5.031 -5.354 1.00 88.25 87 MET A N 1
ATOM 669 C CA . MET A 1 87 ? -0.643 3.593 -5.129 1.00 88.25 87 MET A CA 1
ATOM 670 C C . MET A 1 87 ? -1.822 2.962 -5.869 1.00 88.25 87 MET A C 1
ATOM 672 O O . MET A 1 87 ? -1.617 1.979 -6.571 1.00 88.25 87 MET A O 1
ATOM 676 N N . ALA A 1 88 ? -3.020 3.552 -5.805 1.00 88.56 88 ALA A N 1
ATOM 677 C CA . ALA A 1 88 ? -4.177 3.077 -6.566 1.00 88.56 88 ALA A CA 1
ATOM 678 C C . ALA A 1 88 ? -3.908 3.068 -8.082 1.00 88.56 88 ALA A C 1
ATOM 680 O O . ALA A 1 88 ? -4.266 2.120 -8.780 1.00 88.56 88 ALA A O 1
ATOM 681 N N . LYS A 1 89 ? -3.215 4.094 -8.598 1.00 90.38 89 LYS A N 1
ATOM 682 C CA . LYS A 1 89 ? -2.796 4.160 -10.007 1.00 90.38 89 LYS A CA 1
ATOM 683 C C . LYS A 1 89 ? -1.757 3.096 -10.367 1.00 90.38 89 LYS A C 1
ATOM 685 O O . LYS A 1 89 ? -1.754 2.605 -11.491 1.00 90.38 89 LYS A O 1
ATOM 690 N N . ASP A 1 90 ? -0.836 2.778 -9.467 1.00 89.75 90 ASP A N 1
ATOM 691 C CA . ASP A 1 90 ? 0.177 1.755 -9.730 1.00 89.75 90 ASP A CA 1
ATOM 692 C C . ASP A 1 90 ? -0.403 0.339 -9.613 1.00 89.75 90 ASP A C 1
ATOM 694 O O . ASP A 1 90 ? -0.092 -0.512 -10.443 1.00 89.75 90 ASP A O 1
ATOM 698 N N . LEU A 1 91 ? -1.323 0.112 -8.672 1.00 89.06 91 LEU A N 1
ATOM 699 C CA . LEU A 1 91 ? -2.094 -1.127 -8.557 1.00 89.06 91 LEU A CA 1
ATOM 700 C C . LEU A 1 91 ? -2.965 -1.373 -9.794 1.00 89.06 91 LEU A C 1
ATOM 702 O O . LEU A 1 91 ? -2.951 -2.480 -10.328 1.00 89.06 91 LEU A O 1
ATOM 706 N N . SER A 1 92 ? -3.626 -0.345 -10.334 1.00 90.62 92 SER A N 1
ATOM 707 C CA . SER A 1 92 ? -4.446 -0.514 -11.541 1.00 90.62 92 SER A CA 1
ATOM 708 C C . SER A 1 92 ? -3.622 -0.910 -12.769 1.00 90.62 92 SER A C 1
ATOM 710 O O . SER A 1 92 ? -4.052 -1.750 -13.558 1.00 90.62 92 SER A O 1
ATOM 712 N N . LYS A 1 93 ? -2.390 -0.401 -12.906 1.00 90.44 93 LYS A N 1
ATOM 713 C CA . LYS A 1 93 ? -1.442 -0.859 -13.942 1.00 90.44 93 LYS A CA 1
ATOM 714 C C . LYS A 1 93 ? -1.002 -2.311 -13.734 1.00 90.44 93 LYS A C 1
ATOM 716 O O . LYS A 1 93 ? -0.669 -2.987 -14.705 1.00 90.44 93 LYS A O 1
ATOM 721 N N . CYS A 1 94 ? -0.996 -2.788 -12.493 1.00 87.75 94 CYS A N 1
ATOM 722 C CA . CYS A 1 94 ? -0.781 -4.193 -12.152 1.00 87.75 94 CYS A CA 1
ATOM 723 C C . CYS A 1 94 ? -2.029 -5.066 -12.375 1.00 87.75 94 CYS A C 1
ATOM 725 O O . CYS A 1 94 ? -1.943 -6.273 -12.160 1.00 87.75 94 CYS A O 1
ATOM 727 N N . GLY A 1 95 ? -3.154 -4.485 -12.810 1.00 87.69 95 GLY A N 1
ATOM 728 C CA . GLY A 1 95 ? -4.430 -5.181 -12.974 1.00 87.69 95 GLY A CA 1
ATOM 729 C C . GLY A 1 95 ? -5.203 -5.383 -11.669 1.00 87.69 95 GLY A C 1
ATOM 730 O O . GLY A 1 95 ? -6.110 -6.201 -11.653 1.00 87.69 95 GLY A O 1
ATOM 731 N N . ILE A 1 96 ? -4.841 -4.667 -10.599 1.00 88.81 96 ILE A N 1
ATOM 732 C CA . ILE A 1 96 ? -5.441 -4.789 -9.266 1.00 88.81 96 ILE A CA 1
ATOM 733 C C . ILE A 1 96 ? -6.358 -3.589 -9.020 1.00 88.81 96 ILE A C 1
ATOM 735 O O . ILE A 1 96 ? -5.929 -2.432 -9.105 1.00 88.81 96 ILE A O 1
ATOM 739 N N . SER A 1 97 ? -7.623 -3.855 -8.707 1.00 86.94 97 SER A N 1
ATOM 740 C CA . SER A 1 97 ? -8.595 -2.823 -8.343 1.00 86.94 97 SER A CA 1
ATOM 741 C C . SER A 1 97 ? -8.336 -2.292 -6.929 1.00 86.94 97 SER A C 1
ATOM 743 O O . SER A 1 97 ? -8.196 -3.050 -5.973 1.00 86.94 97 SER A O 1
ATOM 745 N N . ALA A 1 98 ? -8.263 -0.968 -6.785 1.00 85.50 98 ALA A N 1
ATOM 746 C CA . ALA A 1 98 ? -8.045 -0.325 -5.495 1.00 85.50 98 ALA A CA 1
ATOM 747 C C . ALA A 1 98 ? -9.016 0.837 -5.276 1.00 85.50 98 ALA A C 1
ATOM 749 O O . ALA A 1 98 ? -9.198 1.671 -6.166 1.00 85.50 98 ALA A O 1
ATOM 750 N N . GLU A 1 99 ? -9.594 0.920 -4.079 1.00 85.06 99 GLU A N 1
ATOM 751 C CA . GLU A 1 99 ? -10.445 2.033 -3.650 1.00 85.06 99 GLU A CA 1
ATOM 752 C C . GLU A 1 99 ? -9.805 2.751 -2.463 1.00 85.06 99 GLU A C 1
ATOM 754 O O . GLU A 1 99 ? -9.291 2.119 -1.540 1.00 85.06 99 GLU A O 1
ATOM 759 N N . ILE A 1 100 ? -9.822 4.084 -2.488 1.00 83.12 100 ILE A N 1
ATOM 760 C CA . ILE A 1 100 ? -9.354 4.896 -1.365 1.00 83.12 100 ILE A CA 1
ATOM 761 C C . ILE A 1 100 ? -10.551 5.179 -0.470 1.00 83.12 100 ILE A C 1
ATOM 763 O O . ILE A 1 100 ? -11.482 5.865 -0.886 1.00 83.12 100 ILE A O 1
ATOM 767 N N . LEU A 1 101 ? -10.500 4.675 0.758 1.00 79.31 101 LEU A N 1
ATOM 768 C CA . LEU A 1 101 ? -11.554 4.859 1.740 1.00 79.31 101 LEU A CA 1
ATOM 769 C C . LEU A 1 101 ? -11.254 6.055 2.639 1.00 79.31 101 LEU A C 1
ATOM 771 O O . LEU A 1 101 ? -10.193 6.130 3.270 1.00 79.31 101 LEU A O 1
ATOM 775 N N . ASP A 1 102 ? -12.240 6.939 2.769 1.00 77.44 102 ASP A N 1
ATOM 776 C CA . ASP A 1 102 ? -12.303 7.863 3.893 1.00 77.44 102 ASP A CA 1
ATOM 777 C C . ASP A 1 102 ? -12.863 7.105 5.111 1.00 77.44 102 ASP A C 1
ATOM 779 O O . ASP A 1 102 ? -14.029 6.701 5.085 1.00 77.44 102 ASP A O 1
ATOM 783 N N . PRO A 1 103 ? -12.094 6.917 6.200 1.00 72.31 103 PRO A N 1
ATOM 784 C CA . PRO A 1 103 ? -12.566 6.175 7.370 1.00 72.31 103 PRO A CA 1
ATOM 785 C C . PRO A 1 103 ? -13.797 6.809 8.036 1.00 72.31 103 PRO A C 1
ATOM 787 O O . PRO A 1 103 ? -14.459 6.161 8.840 1.00 72.31 103 PRO A O 1
ATOM 790 N N . ARG A 1 104 ? -14.127 8.066 7.711 1.00 71.25 104 ARG A N 1
ATOM 791 C CA . ARG A 1 104 ? -15.322 8.766 8.205 1.00 71.25 104 ARG A CA 1
ATOM 792 C C . ARG A 1 104 ? -16.592 8.374 7.448 1.00 71.25 104 ARG A C 1
ATOM 794 O O . ARG A 1 104 ? -17.686 8.693 7.906 1.00 71.25 104 ARG A O 1
ATOM 801 N N . ARG A 1 105 ? -16.459 7.747 6.276 1.00 72.25 105 ARG A N 1
ATOM 802 C CA . ARG A 1 105 ? -17.560 7.299 5.412 1.00 72.25 105 ARG A CA 1
ATOM 803 C C . ARG A 1 105 ? -17.199 5.940 4.805 1.00 72.25 105 ARG A C 1
ATOM 805 O O . ARG A 1 105 ? -16.744 5.897 3.663 1.00 72.25 105 ARG A O 1
ATOM 812 N N . PRO A 1 106 ? -17.369 4.840 5.559 1.00 66.88 106 PRO A N 1
ATOM 813 C CA . PRO A 1 106 ? -16.943 3.510 5.140 1.00 66.88 106 PRO A CA 1
ATOM 814 C C . PRO A 1 106 ? -17.914 2.878 4.124 1.00 66.88 106 PRO A C 1
ATOM 816 O O . PRO A 1 106 ? -18.412 1.775 4.326 1.00 66.88 106 PRO A O 1
ATOM 819 N N . GLU A 1 107 ? -18.219 3.583 3.036 1.00 71.25 107 GLU A N 1
ATOM 820 C CA . GLU A 1 107 ? -18.909 2.999 1.885 1.00 71.25 107 GLU A CA 1
ATOM 821 C C . GLU A 1 107 ? -17.864 2.318 1.000 1.00 71.25 107 GLU A C 1
ATOM 823 O O . GLU A 1 107 ? -16.953 2.977 0.505 1.00 71.25 107 GLU A O 1
ATOM 828 N N . VAL A 1 108 ? -17.972 0.999 0.832 1.00 67.69 108 VAL A N 1
ATOM 829 C CA . VAL A 1 108 ? -16.982 0.188 0.108 1.00 67.69 108 VAL A CA 1
ATOM 830 C C . VAL A 1 108 ? -17.638 -0.472 -1.100 1.00 67.69 108 VAL A C 1
ATOM 832 O O . VAL A 1 108 ? -18.662 -1.142 -0.967 1.00 67.69 108 VAL A O 1
ATOM 835 N N . ARG A 1 109 ? -17.031 -0.329 -2.281 1.00 64.69 109 ARG A N 1
ATOM 836 C CA . ARG A 1 109 ? -17.469 -0.967 -3.531 1.00 64.69 109 ARG A CA 1
ATOM 837 C C . ARG A 1 109 ? -16.589 -2.173 -3.848 1.00 64.69 109 ARG A C 1
ATOM 839 O O . ARG A 1 109 ? -15.876 -2.163 -4.842 1.00 64.69 109 ARG A O 1
ATOM 846 N N . SER A 1 110 ? -16.614 -3.181 -2.975 1.00 70.75 110 SER A N 1
ATOM 847 C CA . SER A 1 110 ? -15.931 -4.485 -3.117 1.00 70.75 110 SER A CA 1
ATOM 848 C C . SER A 1 110 ? -14.620 -4.481 -3.944 1.00 70.75 110 SER A C 1
ATOM 850 O O . SER A 1 110 ? -14.523 -5.250 -4.904 1.00 70.75 110 SER A O 1
ATOM 852 N N . PRO A 1 111 ? -13.622 -3.627 -3.632 1.00 76.81 111 PRO A N 1
ATOM 853 C CA . PRO A 1 111 ? -12.350 -3.625 -4.346 1.00 76.81 111 PRO A CA 1
ATOM 854 C C . PRO A 1 111 ? -11.486 -4.814 -3.914 1.00 76.81 111 PRO A C 1
ATOM 856 O O . PRO A 1 111 ? -11.648 -5.352 -2.818 1.00 76.81 111 PRO A O 1
ATOM 859 N N . GLU A 1 112 ? -10.502 -5.171 -4.735 1.00 79.06 112 GLU A N 1
ATOM 860 C CA . GLU A 1 112 ? -9.455 -6.117 -4.335 1.00 79.06 112 GLU A CA 1
ATOM 861 C C . GLU A 1 112 ? -8.536 -5.551 -3.243 1.00 79.06 112 GLU A C 1
ATOM 863 O O . GLU A 1 112 ? -8.060 -6.289 -2.384 1.00 79.06 112 GLU A O 1
ATOM 868 N N . VAL A 1 113 ? -8.281 -4.239 -3.272 1.00 79.88 113 VAL A N 1
ATOM 869 C CA . VAL A 1 113 ? -7.470 -3.531 -2.275 1.00 79.88 113 VAL A CA 1
ATOM 870 C C . VAL A 1 113 ? -8.223 -2.316 -1.750 1.00 79.88 113 VAL A C 1
ATOM 872 O O . VAL A 1 113 ? -8.638 -1.439 -2.508 1.00 79.88 113 VAL A O 1
ATOM 875 N N . LEU A 1 114 ? -8.326 -2.211 -0.429 1.00 79.62 114 LEU A N 1
ATOM 876 C CA . LEU A 1 114 ? -8.859 -1.028 0.236 1.00 79.62 114 LEU A CA 1
ATOM 877 C C . LEU A 1 114 ? -7.720 -0.209 0.845 1.00 79.62 114 LEU A C 1
ATOM 879 O O . LEU A 1 114 ? -7.009 -0.666 1.739 1.00 79.62 114 LEU A O 1
ATOM 883 N N . LEU A 1 115 ? -7.550 1.019 0.365 1.00 78.31 115 LEU A N 1
ATOM 884 C CA . LEU A 1 115 ? -6.558 1.965 0.862 1.00 78.31 115 LEU A CA 1
ATOM 885 C C . LEU A 1 115 ? -7.231 2.922 1.839 1.00 78.31 115 LEU A C 1
ATOM 887 O O . LEU A 1 115 ? -7.832 3.915 1.437 1.00 78.31 115 LEU A O 1
ATOM 891 N N . VAL A 1 116 ? -7.140 2.632 3.134 1.00 77.31 116 VAL A N 1
ATOM 892 C CA . VAL A 1 116 ? -7.753 3.491 4.150 1.00 77.31 116 VAL A CA 1
ATOM 893 C C . VAL A 1 116 ? -6.814 4.632 4.513 1.00 77.31 116 VAL A C 1
ATOM 895 O O . VAL A 1 116 ? -5.704 4.409 5.000 1.00 77.31 116 VAL A O 1
ATOM 898 N N . GLN A 1 117 ? -7.258 5.868 4.294 1.00 76.31 117 GLN A N 1
ATOM 899 C CA . GLN A 1 117 ? -6.471 7.039 4.658 1.00 76.31 117 GLN A CA 1
ATOM 900 C C . GLN A 1 117 ? -6.589 7.310 6.158 1.00 76.31 117 GLN A C 1
ATOM 902 O O . GLN A 1 117 ? -7.646 7.704 6.644 1.00 76.31 117 GLN A O 1
ATOM 907 N N . ILE A 1 118 ? -5.484 7.159 6.887 1.00 76.69 118 ILE A N 1
ATOM 908 C CA . ILE A 1 118 ? -5.451 7.369 8.334 1.00 76.69 118 ILE A CA 1
ATOM 909 C C . ILE A 1 118 ? -4.520 8.531 8.680 1.00 76.69 118 ILE A C 1
ATOM 911 O O . ILE A 1 118 ? -3.371 8.589 8.254 1.00 76.69 118 ILE A O 1
ATOM 915 N N . SER A 1 119 ? -5.045 9.462 9.468 1.00 77.25 119 SER A N 1
ATOM 916 C CA . SER A 1 119 ? -4.373 10.625 10.043 1.00 77.25 119 SER A CA 1
ATOM 917 C C . SER A 1 119 ? -4.718 10.740 11.523 1.00 77.25 119 SER A C 1
ATOM 919 O O . SER A 1 119 ? -5.740 10.202 11.944 1.00 77.25 119 SER A O 1
ATOM 921 N N . SER A 1 120 ? -3.946 11.499 12.305 1.00 77.56 120 SER A N 1
ATOM 922 C CA . SER A 1 120 ? -4.311 11.774 13.704 1.00 77.56 120 SER A CA 1
ATOM 923 C C . SER A 1 120 ? -5.707 12.399 13.804 1.00 77.56 120 SER A C 1
ATOM 925 O O . SER A 1 120 ? -6.533 11.916 14.563 1.00 77.56 120 SER A O 1
ATOM 927 N N . LEU A 1 121 ? -6.023 13.373 12.939 1.00 79.38 121 LEU A N 1
ATOM 928 C CA . LEU A 1 121 ? -7.343 14.011 12.903 1.00 79.38 121 LEU A CA 1
ATOM 929 C C . LEU A 1 121 ? -8.466 13.015 12.580 1.00 79.38 121 LEU A C 1
ATOM 931 O O . LEU A 1 121 ? -9.508 13.024 13.230 1.00 79.38 121 LEU A O 1
ATOM 935 N N . SER A 1 122 ? -8.276 12.158 11.573 1.00 78.81 122 SER A N 1
ATOM 936 C CA . SER A 1 122 ? -9.289 11.158 11.225 1.00 78.81 122 SER A CA 1
ATOM 937 C C . SER A 1 122 ? -9.419 10.090 12.308 1.00 78.81 122 SER A C 1
ATOM 939 O O . SER A 1 122 ? -10.518 9.594 12.511 1.00 78.81 122 SER A O 1
ATOM 941 N N . LEU A 1 123 ? -8.334 9.751 13.014 1.00 83.31 123 LEU A N 1
ATOM 942 C CA . LEU A 1 123 ? -8.360 8.833 14.153 1.00 83.31 123 LEU A CA 1
ATOM 943 C C . LEU A 1 123 ? -9.068 9.437 15.360 1.00 83.31 123 LEU A C 1
ATOM 945 O O . LEU A 1 123 ? -9.851 8.735 15.985 1.00 83.31 123 LEU A O 1
ATOM 949 N N . ASP A 1 124 ? -8.855 10.718 15.659 1.00 85.31 124 ASP A N 1
ATOM 950 C CA . ASP A 1 124 ? -9.560 11.431 16.730 1.00 85.31 124 ASP A CA 1
ATOM 951 C C . ASP A 1 124 ? -11.067 11.495 16.447 1.00 85.31 124 ASP A C 1
ATOM 953 O O . ASP A 1 124 ? -11.897 11.208 17.315 1.00 85.31 124 ASP A O 1
ATOM 957 N N . GLN A 1 125 ? -11.431 11.821 15.204 1.00 84.88 125 GLN A N 1
ATOM 958 C CA . GLN A 1 125 ? -12.824 11.855 14.753 1.00 84.88 125 GLN A CA 1
ATOM 959 C C . GLN A 1 125 ? -13.461 10.464 14.789 1.00 84.88 125 GLN A C 1
ATOM 961 O O . GLN A 1 125 ? -14.574 10.306 15.291 1.00 84.88 125 GLN A O 1
ATOM 966 N N . LEU A 1 126 ? -12.744 9.449 14.306 1.00 86.00 126 LEU A N 1
ATOM 967 C CA . LEU A 1 126 ? -13.189 8.062 14.342 1.00 86.00 126 LEU A CA 1
ATOM 968 C C . LEU A 1 126 ? -13.365 7.583 15.787 1.00 86.00 126 LEU A C 1
ATOM 970 O O . LEU A 1 126 ? -14.418 7.044 16.119 1.00 86.00 126 LEU A O 1
ATOM 974 N N . ALA A 1 127 ? -12.392 7.844 16.662 1.00 88.69 127 ALA A N 1
ATOM 975 C CA . ALA A 1 127 ? -12.447 7.486 18.074 1.00 88.69 127 ALA A CA 1
ATOM 976 C C . ALA A 1 127 ? -13.663 8.113 18.768 1.00 88.69 127 ALA A C 1
ATOM 978 O O . ALA A 1 127 ? -14.423 7.412 19.437 1.00 88.69 127 ALA A O 1
ATOM 979 N N . SER A 1 128 ? -13.900 9.403 18.509 1.00 89.38 128 SER A N 1
ATOM 980 C CA . SER A 1 128 ? -15.065 10.136 19.011 1.00 89.38 128 SER A CA 1
ATOM 981 C C . SER A 1 128 ? -16.379 9.528 18.510 1.00 89.38 128 SER A C 1
ATOM 983 O O . SER A 1 128 ? -17.282 9.283 19.305 1.00 89.38 128 SER A O 1
ATOM 985 N N . SER A 1 129 ? -16.479 9.222 17.210 1.00 88.12 129 SER A N 1
ATOM 986 C CA . SER A 1 129 ? -17.688 8.630 16.614 1.00 88.12 129 SER A CA 1
ATOM 987 C C . SER A 1 129 ? -17.986 7.209 17.110 1.00 88.12 129 SER A C 1
ATOM 989 O O . SER A 1 129 ? -19.144 6.808 17.187 1.00 88.12 129 SER A O 1
ATOM 991 N N . LEU A 1 130 ? -16.946 6.454 17.477 1.00 88.19 130 LEU A N 1
ATOM 992 C CA . LEU A 1 130 ? -17.045 5.069 17.945 1.00 88.19 130 LEU A CA 1
ATOM 993 C C . LEU A 1 130 ? -17.090 4.940 19.476 1.00 88.19 130 LEU A C 1
ATOM 995 O O . LEU A 1 130 ? -17.141 3.809 19.984 1.00 88.19 130 LEU A O 1
ATOM 999 N N . GLY A 1 131 ? -17.036 6.066 20.198 1.00 91.50 131 GLY A N 1
ATOM 1000 C CA . GLY A 1 131 ? -17.047 6.126 21.660 1.00 91.50 131 GLY A CA 1
ATOM 1001 C C . GLY A 1 131 ? -15.840 5.453 22.322 1.00 91.50 131 GLY A C 1
ATOM 1002 O O . GLY A 1 131 ? -15.992 4.848 23.381 1.00 91.50 131 GLY A O 1
ATOM 1003 N N . VAL A 1 132 ? -14.663 5.496 21.692 1.00 93.50 132 VAL A N 1
ATOM 1004 C CA . VAL A 1 132 ? -13.424 4.873 22.197 1.00 93.50 132 VAL A CA 1
ATOM 1005 C C . VAL A 1 132 ? -12.396 5.921 22.613 1.00 93.50 132 VAL A C 1
ATOM 1007 O O . VAL A 1 132 ? -12.455 7.069 22.175 1.00 93.50 132 VAL A O 1
ATOM 1010 N N . ARG A 1 133 ? -11.461 5.543 23.493 1.00 89.00 133 ARG A N 1
ATOM 1011 C CA . ARG A 1 133 ? -10.525 6.488 24.128 1.00 89.00 133 ARG A CA 1
ATOM 1012 C C . ARG A 1 133 ? -9.183 6.564 23.421 1.00 89.00 133 ARG A C 1
ATOM 1014 O O . ARG A 1 133 ? -8.468 7.546 23.594 1.00 89.00 133 ARG A O 1
ATOM 1021 N N . THR A 1 134 ? -8.820 5.531 22.664 1.00 89.62 134 THR A N 1
ATOM 1022 C CA . THR A 1 134 ? -7.496 5.435 22.042 1.00 89.62 134 THR A CA 1
ATOM 1023 C C . THR A 1 134 ? -7.573 5.258 20.528 1.00 89.62 134 THR A C 1
ATOM 1025 O O . THR A 1 134 ? -8.514 4.672 19.990 1.00 89.62 134 THR A O 1
ATOM 1028 N N . HIS A 1 135 ? -6.530 5.712 19.826 1.00 86.62 135 HIS A N 1
ATOM 1029 C CA . HIS A 1 135 ? -6.365 5.459 18.389 1.00 86.62 135 HIS A CA 1
ATOM 1030 C C . HIS A 1 135 ? -6.284 3.964 18.069 1.00 86.62 135 HIS A C 1
ATOM 1032 O O . HIS A 1 135 ? -6.794 3.531 17.040 1.00 86.62 135 HIS A O 1
ATOM 1038 N N . GLY A 1 136 ? -5.688 3.170 18.964 1.00 85.44 136 GLY A N 1
ATOM 1039 C CA . GLY A 1 136 ? -5.609 1.716 18.818 1.00 85.44 136 GLY A CA 1
ATOM 1040 C C . GLY A 1 136 ? -6.988 1.055 18.807 1.00 85.44 136 GLY A C 1
ATOM 1041 O O . GLY A 1 136 ? -7.279 0.258 17.918 1.00 85.44 136 GLY A O 1
ATOM 1042 N N . GLU A 1 137 ? -7.869 1.439 19.735 1.00 88.69 137 GLU A N 1
ATOM 1043 C CA . GLU A 1 137 ? -9.255 0.951 19.772 1.00 88.69 137 GLU A CA 1
ATOM 1044 C C . GLU A 1 137 ? -10.042 1.373 18.523 1.00 88.69 137 GLU A C 1
ATOM 1046 O O . GLU A 1 137 ? -10.799 0.574 17.966 1.00 88.69 137 GLU A O 1
ATOM 1051 N N . ALA A 1 138 ? -9.845 2.609 18.052 1.00 87.81 138 ALA A N 1
ATOM 1052 C CA . ALA A 1 138 ? -10.492 3.109 16.841 1.00 87.81 138 ALA A CA 1
ATOM 1053 C C . ALA A 1 138 ? -10.072 2.301 15.600 1.00 87.81 138 ALA A C 1
ATOM 1055 O O . ALA A 1 138 ? -10.926 1.866 14.827 1.00 87.81 138 ALA A O 1
ATOM 1056 N N . LEU A 1 139 ? -8.771 2.028 15.450 1.00 85.88 139 LEU A N 1
ATOM 1057 C CA . LEU A 1 139 ? -8.224 1.185 14.382 1.00 85.88 139 LEU A CA 1
ATOM 1058 C C . LEU A 1 139 ? -8.746 -0.250 14.445 1.00 85.88 139 LEU A C 1
ATOM 1060 O O . LEU A 1 139 ? -9.093 -0.830 13.416 1.00 85.88 139 LEU A O 1
ATOM 1064 N N . GLN A 1 140 ? -8.819 -0.826 15.645 1.00 85.44 140 GLN A N 1
ATOM 1065 C CA . GLN A 1 140 ? -9.303 -2.188 15.829 1.00 85.44 140 GLN A CA 1
ATOM 1066 C C . GLN A 1 140 ? -10.778 -2.315 15.435 1.00 85.44 140 GLN A C 1
ATOM 1068 O O . GLN A 1 140 ? -11.136 -3.249 14.720 1.00 85.44 140 GLN A O 1
ATOM 1073 N N . LYS A 1 141 ? -11.628 -1.367 15.848 1.00 85.69 141 LYS A N 1
ATOM 1074 C CA . LYS A 1 141 ? -13.045 -1.354 15.459 1.00 85.69 141 LYS A CA 1
ATOM 1075 C C . LYS A 1 141 ? -13.229 -1.160 13.955 1.00 85.69 141 LYS A C 1
ATOM 1077 O O . LYS A 1 141 ? -14.036 -1.866 13.356 1.00 85.69 141 LYS A O 1
ATOM 1082 N N . LEU A 1 142 ? -12.463 -0.254 13.349 1.00 83.50 142 LEU A N 1
ATOM 1083 C CA . LEU A 1 142 ? -12.467 -0.038 11.903 1.00 83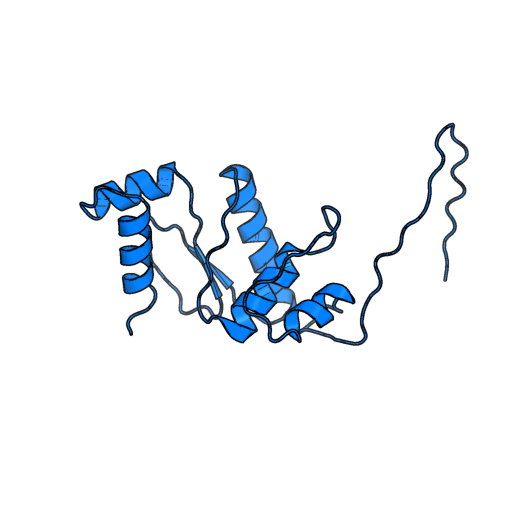.50 142 LEU A CA 1
ATOM 1084 C C . LEU A 1 142 ? -12.086 -1.311 11.142 1.00 83.50 142 LEU A C 1
ATOM 1086 O O . LEU A 1 142 ? -12.778 -1.687 10.202 1.00 83.50 142 LEU A O 1
ATOM 1090 N N . ARG A 1 143 ? -11.043 -2.025 11.584 1.00 82.31 143 ARG A N 1
ATOM 1091 C CA . ARG A 1 143 ? -10.674 -3.326 11.010 1.00 82.31 143 ARG A CA 1
ATOM 1092 C C . ARG A 1 143 ? -11.856 -4.299 11.037 1.00 82.31 143 ARG A C 1
ATOM 1094 O O . ARG A 1 143 ? -12.135 -4.911 10.015 1.00 82.31 143 ARG A O 1
ATOM 1101 N N . THR A 1 144 ? -12.543 -4.434 12.172 1.00 82.88 144 THR A N 1
ATOM 1102 C CA . THR A 1 144 ? -13.683 -5.359 12.309 1.00 82.88 144 THR A CA 1
ATOM 1103 C C . THR A 1 144 ? -14.862 -4.981 11.409 1.00 82.88 144 THR A C 1
ATOM 1105 O O . THR A 1 144 ? -15.553 -5.864 10.916 1.00 82.88 144 THR A O 1
ATOM 1108 N N . GLN A 1 145 ? -15.101 -3.687 11.173 1.00 79.25 145 GLN A N 1
ATOM 1109 C CA . GLN A 1 145 ? -16.155 -3.226 10.259 1.00 79.25 145 GLN A CA 1
ATOM 1110 C C . GLN A 1 145 ? -15.830 -3.522 8.792 1.00 79.25 145 GLN A C 1
ATOM 1112 O O . GLN A 1 145 ? -16.723 -3.865 8.024 1.00 79.25 145 GLN A O 1
ATOM 1117 N N . LEU A 1 146 ? -14.560 -3.374 8.408 1.00 75.50 146 LEU A N 1
ATOM 1118 C CA . LEU A 1 146 ? -14.106 -3.570 7.030 1.00 75.50 146 LEU A CA 1
ATOM 1119 C C . LEU A 1 146 ? -13.877 -5.045 6.682 1.00 75.50 146 LEU A C 1
ATOM 1121 O O . LEU A 1 146 ? -13.889 -5.401 5.508 1.00 75.50 146 LEU A O 1
ATOM 1125 N N . LEU A 1 147 ? -13.662 -5.888 7.691 1.00 69.88 147 LEU A N 1
ATOM 1126 C CA . LEU A 1 147 ? -13.395 -7.315 7.553 1.00 69.88 147 LEU A CA 1
ATOM 1127 C C . LEU A 1 147 ? -14.207 -8.102 8.582 1.00 69.88 147 LEU A C 1
ATOM 1129 O O . LEU A 1 147 ? -13.667 -8.469 9.636 1.00 69.88 147 LEU A O 1
ATOM 1133 N N . PRO A 1 148 ? -15.498 -8.357 8.315 1.00 57.91 148 PRO A N 1
ATOM 1134 C CA . PRO A 1 148 ? -16.214 -9.375 9.066 1.00 57.91 148 PRO A CA 1
ATOM 1135 C C . PRO A 1 148 ? -15.480 -10.716 8.896 1.00 57.91 148 PRO A C 1
ATOM 1137 O O . PRO A 1 148 ? -14.995 -11.017 7.806 1.00 57.91 148 PRO A O 1
ATOM 1140 N N . ALA A 1 149 ? -15.325 -11.437 10.010 1.00 53.38 149 ALA A N 1
ATOM 1141 C CA . ALA A 1 149 ? -14.535 -12.665 10.127 1.00 53.38 149 ALA A CA 1
ATOM 1142 C C . ALA A 1 149 ? -14.904 -13.750 9.105 1.00 53.38 149 ALA A C 1
ATOM 1144 O O . ALA A 1 149 ? -16.104 -13.849 8.759 1.00 53.38 149 ALA A O 1
#

pLDDT: mean 80.75, std 12.32, range [31.22, 95.19]

Secondary structure (DSSP, 8-state):
--------SSS-----PPPEEEEEETTEEEEHHHHHHHH---S-------TTSSHHHHHHHHHHHHTSS-----SSHHHHHHHHHHHHHHHHHTT--EEEE-TTS------SEEEE---HHHHHHHHHHTT-SSHHHHHHHHHHHH---

Foldseek 3Di:
DDDDDPDPDPDDDDDDDQAFDPDDQQQDGHTPVLVVLLPDPDPDDDDDDDPPNCVLLSVVSNCLVPPQADADDDPDQVVLVVSLVVNQVSCVSSVFHEDEDDLVDPDDDPGSYYHYRDDPVSLVVQCVVVVHDDSVVSVVVSCCVVDPD

Radius of gyration: 18.85 Å; chains: 1; bounding box: 49×38×50 Å

Sequence (149 aa):
MKFGIKASGPFNIREVTIPYSDKWRGGIRLLKYQKEIIEEEEKLLLVNAPTGSGKTLASALVAYDRCGVSAFIYPTNSLALDQAKSMAKDLSKCGISAEILDPRRPEVRSPEVLLVQISSLSLDQLASSLGVRTHGEALQKLRTQLLPA